Protein AF-A0A519W0Z7-F1 (afdb_monomer)

Nearest PDB structures (foldseek):
  6iqr-assembly1_A  TM=8.796E-01  e=2.700E-03  Escherichia coli K-12

Foldseek 3Di:
DDDDCPVVVVVLVVVLVVVLVPDPVNVVVVVVVVVVVVVVPVPDDDPDPVVVVVVVVVVQVVVLVSLQVVCVVVVHHRDDPPDDDDPVSPDDVVVVSVVVSVVSVVVVVVVVVVVVVVVPDDDD

Sequence (124 aa):
AVANLSAVKAGLIKNSEQRIANSLDFKFIKQDIADLKKRDAEVSVTLNENKLKAERDAQEAKSLARQNELRALRGLPAIKKGEKVTKQDTFDFIEDESLKVMGDFMQQSGNYVMNLGIATAPKL

Mean predicted aligned error: 10.37 Å

Secondary structure (DSSP, 8-state):
-----HHHHHHHHHHHHHHHHH-HHHHHHHHHHHHHHHHHT-------HHHHHHHHHHHHHHHHHHHHHHHHHTTPPPPPTTPPPPGGG---HHHHHHHHHHHHHHHHHHHHHHHHHHHTS---

Structure (mmCIF, N/CA/C/O backbone):
data_AF-A0A519W0Z7-F1
#
_entry.id   AF-A0A519W0Z7-F1
#
loop_
_atom_site.group_PDB
_atom_site.id
_atom_site.type_symbol
_atom_site.label_atom_id
_atom_site.label_alt_id
_atom_site.label_comp_id
_atom_site.label_asym_id
_atom_site.label_entity_id
_atom_site.label_seq_id
_atom_site.pdbx_PDB_ins_code
_atom_site.Cartn_x
_atom_site.Cartn_y
_atom_site.Cartn_z
_atom_site.occupancy
_atom_site.B_iso_or_equiv
_atom_site.auth_seq_id
_atom_site.auth_comp_id
_atom_site.auth_asym_id
_atom_site.auth_atom_id
_atom_site.pdbx_PDB_model_num
ATOM 1 N N . ALA A 1 1 ? 33.463 2.740 -14.558 1.00 51.28 1 ALA A N 1
ATOM 2 C CA . ALA A 1 1 ? 32.508 3.757 -15.044 1.00 51.28 1 ALA A CA 1
ATOM 3 C C . ALA A 1 1 ? 31.096 3.299 -14.692 1.00 51.28 1 ALA A C 1
ATOM 5 O O . ALA A 1 1 ? 30.816 2.120 -14.867 1.00 51.28 1 ALA A O 1
ATOM 6 N N . VAL A 1 2 ? 30.248 4.174 -14.144 1.00 60.41 2 VAL A N 1
ATOM 7 C CA . VAL A 1 2 ? 28.847 3.845 -13.817 1.00 60.41 2 VAL A CA 1
ATOM 8 C C . VAL A 1 2 ? 28.011 3.968 -15.093 1.00 60.41 2 VAL A C 1
ATOM 10 O O . VAL A 1 2 ? 28.126 4.96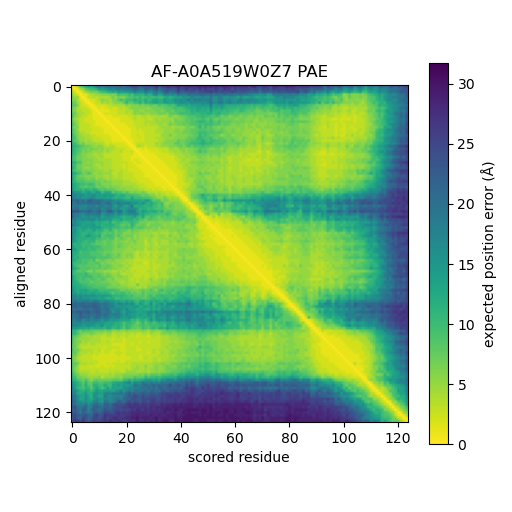7 -15.801 1.00 60.41 2 VAL A O 1
ATOM 13 N N . ALA A 1 3 ? 27.208 2.954 -15.417 1.00 70.69 3 ALA A N 1
ATOM 14 C CA . ALA A 1 3 ? 26.350 2.970 -16.601 1.00 70.69 3 ALA A CA 1
ATOM 15 C C . ALA A 1 3 ? 25.233 4.024 -16.469 1.00 70.69 3 ALA A C 1
ATOM 17 O O . ALA A 1 3 ? 24.627 4.167 -15.407 1.00 70.69 3 ALA A O 1
ATOM 18 N N . ASN A 1 4 ? 24.941 4.758 -17.548 1.00 78.00 4 ASN A N 1
ATOM 19 C CA . ASN A 1 4 ? 23.865 5.749 -17.569 1.00 78.00 4 ASN A CA 1
ATOM 20 C C . ASN A 1 4 ? 22.509 5.061 -17.810 1.00 78.00 4 ASN A C 1
ATOM 22 O O . ASN A 1 4 ? 22.245 4.555 -18.897 1.00 78.00 4 ASN A O 1
ATOM 26 N N . LEU A 1 5 ? 21.639 5.078 -16.799 1.00 77.94 5 LEU A N 1
ATOM 27 C CA . LEU A 1 5 ? 20.323 4.427 -16.821 1.00 77.94 5 LEU A CA 1
ATOM 28 C C . LEU A 1 5 ? 19.185 5.347 -17.294 1.00 77.94 5 LEU A C 1
ATOM 30 O O . LEU A 1 5 ? 18.018 4.955 -17.267 1.00 77.94 5 LEU A O 1
ATOM 34 N N . SER A 1 6 ? 19.489 6.571 -17.732 1.00 80.31 6 SER A N 1
ATOM 35 C CA . SER A 1 6 ? 18.467 7.565 -18.096 1.00 80.31 6 SER A CA 1
ATOM 36 C C . SER A 1 6 ? 17.566 7.094 -19.241 1.00 80.31 6 SER A C 1
ATOM 38 O O . SER A 1 6 ? 16.379 7.409 -19.242 1.00 80.31 6 SER A O 1
ATOM 40 N N . ALA A 1 7 ? 18.104 6.294 -20.169 1.00 77.69 7 ALA A N 1
ATOM 41 C CA . ALA A 1 7 ? 17.370 5.761 -21.318 1.00 77.69 7 ALA A CA 1
ATOM 42 C C . ALA A 1 7 ? 16.263 4.759 -20.932 1.00 77.69 7 ALA A C 1
ATOM 44 O O . ALA A 1 7 ? 15.240 4.690 -21.603 1.00 77.69 7 ALA A O 1
ATOM 45 N N . VAL A 1 8 ? 16.449 4.011 -19.840 1.00 81.38 8 VAL A N 1
ATOM 46 C CA . VAL A 1 8 ? 15.493 2.996 -19.354 1.00 81.38 8 VAL A CA 1
ATOM 47 C C . VAL A 1 8 ? 14.640 3.497 -18.187 1.00 81.38 8 VAL A C 1
ATOM 49 O O . VAL A 1 8 ? 13.511 3.047 -18.005 1.00 81.38 8 VAL A O 1
ATOM 52 N N . LYS A 1 9 ? 15.114 4.502 -17.439 1.00 84.75 9 LYS A N 1
ATOM 53 C CA . LYS A 1 9 ? 14.426 5.063 -16.265 1.00 84.75 9 LYS A CA 1
ATOM 54 C C . LYS A 1 9 ? 12.972 5.467 -16.541 1.00 84.75 9 LYS A C 1
ATOM 56 O O . LYS A 1 9 ? 12.094 5.130 -15.753 1.00 84.75 9 LYS A O 1
ATOM 61 N N . ALA A 1 10 ? 12.708 6.179 -17.638 1.00 86.81 10 ALA A N 1
ATOM 62 C CA . ALA A 1 10 ? 11.358 6.662 -17.945 1.00 86.81 10 ALA A CA 1
ATOM 63 C C . ALA A 1 10 ? 10.364 5.514 -18.208 1.00 86.81 10 ALA A C 1
ATOM 65 O O . ALA A 1 10 ? 9.212 5.587 -17.781 1.00 86.81 10 ALA A O 1
ATOM 66 N N . GLY A 1 11 ? 10.817 4.439 -18.866 1.00 85.56 11 GLY A N 1
ATOM 67 C CA . GLY A 1 11 ? 9.997 3.254 -19.128 1.00 85.56 11 GLY A CA 1
ATOM 68 C C . GLY A 1 11 ? 9.653 2.495 -17.849 1.00 85.56 11 GLY A C 1
ATOM 69 O O . GLY A 1 11 ? 8.497 2.139 -17.635 1.00 85.56 11 GLY A O 1
ATOM 70 N N . LEU A 1 12 ? 10.639 2.309 -16.966 1.00 86.88 12 LEU A N 1
ATOM 71 C CA . LEU A 1 12 ? 10.442 1.640 -15.676 1.00 86.88 12 LEU A CA 1
ATOM 72 C C . LEU A 1 12 ? 9.467 2.394 -14.767 1.00 86.88 12 LEU A C 1
ATOM 74 O O . LEU A 1 12 ? 8.583 1.775 -14.179 1.00 86.88 12 LEU A O 1
ATOM 78 N N . ILE A 1 13 ? 9.589 3.725 -14.692 1.00 89.50 13 ILE A N 1
ATOM 79 C CA . ILE A 1 13 ? 8.678 4.561 -13.896 1.00 89.50 13 ILE A CA 1
ATOM 80 C C . ILE A 1 13 ? 7.245 4.399 -14.398 1.00 89.50 13 ILE A C 1
ATOM 82 O O . ILE A 1 13 ? 6.359 4.082 -13.612 1.00 89.50 13 ILE A O 1
ATOM 86 N N . LYS A 1 14 ? 7.025 4.539 -15.710 1.00 90.81 14 LYS A N 1
ATOM 87 C CA . LYS A 1 14 ? 5.689 4.425 -16.301 1.00 90.81 14 LYS A CA 1
ATOM 88 C C . LYS A 1 14 ? 5.041 3.068 -16.004 1.00 90.81 14 LYS A C 1
ATOM 90 O O . LYS A 1 14 ? 3.873 3.019 -15.627 1.00 90.81 14 LYS A O 1
ATOM 95 N N . ASN A 1 15 ? 5.790 1.977 -16.160 1.00 89.50 15 ASN A N 1
ATOM 96 C CA . ASN A 1 15 ? 5.280 0.630 -15.901 1.00 89.50 15 ASN A CA 1
ATOM 97 C C . ASN A 1 15 ? 4.936 0.430 -14.419 1.00 89.50 15 ASN A C 1
ATOM 99 O O . ASN A 1 15 ? 3.876 -0.110 -14.097 1.00 89.50 15 ASN A O 1
ATOM 103 N N . SER A 1 16 ? 5.803 0.903 -13.521 1.00 90.62 16 SER A N 1
ATOM 104 C CA . SER A 1 16 ? 5.573 0.814 -12.079 1.00 90.62 16 SER A CA 1
ATOM 105 C C . SER A 1 16 ? 4.365 1.646 -11.644 1.00 90.62 16 SER A C 1
ATOM 107 O O . SER A 1 16 ? 3.486 1.142 -10.953 1.00 90.62 16 SER A O 1
ATOM 109 N N . GLU A 1 17 ? 4.231 2.884 -12.129 1.00 90.38 17 GLU A N 1
ATOM 110 C CA . GLU A 1 17 ? 3.078 3.744 -11.838 1.00 90.38 17 GLU A CA 1
ATOM 111 C C . GLU A 1 17 ? 1.753 3.114 -12.282 1.00 90.38 17 GLU A C 1
ATOM 113 O O . GLU A 1 17 ? 0.766 3.174 -11.545 1.00 90.38 17 GLU A O 1
ATOM 118 N N . GLN A 1 18 ? 1.729 2.461 -13.448 1.00 91.19 18 GLN A N 1
ATOM 119 C CA . GLN A 1 18 ? 0.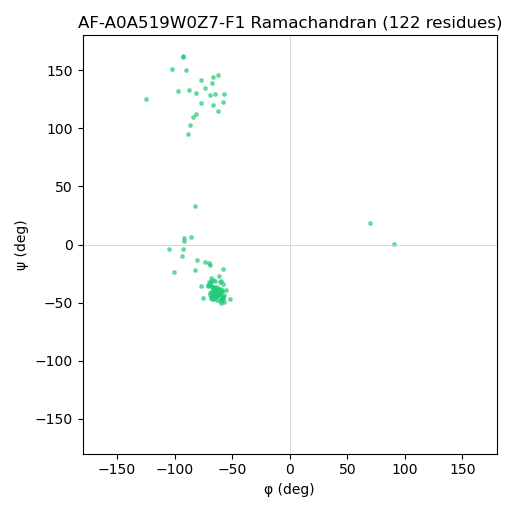551 1.735 -13.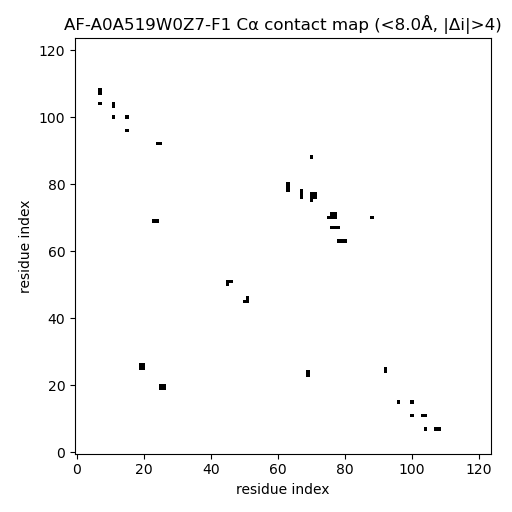929 1.00 91.19 18 GLN A CA 1
ATOM 120 C C . GLN A 1 18 ? 0.192 0.546 -13.027 1.00 91.19 18 GLN A C 1
ATOM 122 O O . GLN A 1 18 ? -0.986 0.341 -12.727 1.00 91.19 18 GLN A O 1
ATOM 127 N N . ARG A 1 19 ? 1.179 -0.226 -12.554 1.00 90.94 19 ARG A N 1
ATOM 128 C CA . ARG A 1 19 ? 0.937 -1.335 -11.614 1.00 90.94 19 ARG A CA 1
ATOM 129 C C . ARG A 1 19 ? 0.464 -0.837 -10.253 1.00 90.94 19 ARG A C 1
ATOM 131 O O . ARG A 1 19 ? -0.530 -1.337 -9.729 1.00 90.94 19 ARG A O 1
ATOM 138 N N . ILE A 1 20 ? 1.117 0.193 -9.722 1.00 90.00 20 ILE A N 1
ATOM 139 C CA . ILE A 1 20 ? 0.768 0.841 -8.454 1.00 90.00 20 ILE A CA 1
ATOM 140 C C . ILE A 1 20 ? -0.651 1.420 -8.509 1.00 90.00 20 ILE A C 1
ATOM 142 O O . ILE A 1 20 ? -1.380 1.347 -7.522 1.00 90.00 20 ILE A O 1
ATOM 146 N N . ALA A 1 21 ? -1.068 1.989 -9.644 1.00 89.00 21 ALA A N 1
ATOM 147 C CA . ALA A 1 21 ? -2.417 2.528 -9.813 1.00 89.00 21 ALA A CA 1
ATOM 148 C C . ALA A 1 21 ? -3.512 1.448 -9.748 1.00 89.00 21 ALA A C 1
ATOM 150 O O . ALA A 1 21 ? -4.609 1.729 -9.269 1.00 89.00 21 ALA A O 1
ATOM 151 N N . ASN A 1 22 ? -3.206 0.225 -10.189 1.00 88.38 22 ASN A N 1
ATOM 152 C CA . ASN A 1 22 ? -4.152 -0.892 -10.225 1.00 88.38 22 ASN A CA 1
ATOM 153 C C . ASN A 1 22 ? -4.105 -1.786 -8.973 1.00 88.38 22 ASN A C 1
ATOM 155 O O . ASN A 1 22 ? -4.970 -2.643 -8.806 1.00 88.38 22 ASN A O 1
ATOM 159 N N . SER A 1 23 ? -3.115 -1.611 -8.094 1.00 87.81 23 SER A N 1
ATOM 160 C CA . SER A 1 23 ? -2.948 -2.442 -6.901 1.00 87.81 23 SER A CA 1
ATOM 161 C C . SER A 1 23 ? -3.740 -1.912 -5.701 1.00 87.81 23 SER A C 1
ATOM 163 O O . SER A 1 23 ? -3.677 -0.729 -5.349 1.00 87.81 23 SER A O 1
ATOM 165 N N . LEU A 1 24 ? -4.464 -2.813 -5.030 1.00 87.12 24 LEU A N 1
ATOM 166 C CA . LEU A 1 24 ? -5.224 -2.477 -3.827 1.00 87.12 24 L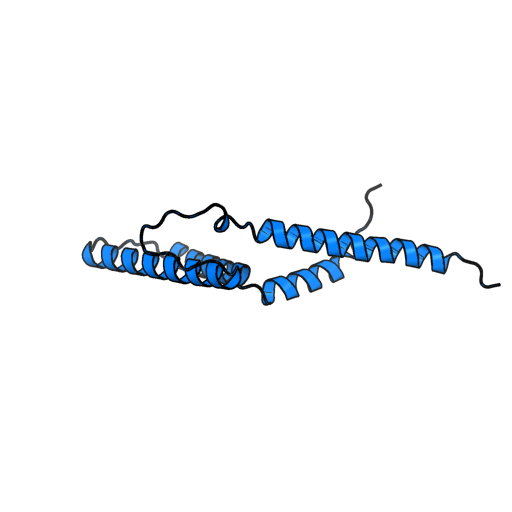EU A CA 1
ATOM 167 C C . LEU A 1 24 ? -4.309 -2.193 -2.626 1.00 87.12 24 LEU A C 1
ATOM 169 O O . LEU A 1 24 ? -4.607 -1.282 -1.855 1.00 87.12 24 LEU A O 1
ATOM 173 N N . ASP A 1 25 ? -3.181 -2.900 -2.493 1.00 86.69 25 ASP A N 1
ATOM 174 C CA . ASP A 1 25 ? -2.219 -2.677 -1.403 1.00 86.69 25 ASP A CA 1
ATOM 175 C C . ASP A 1 25 ? -1.715 -1.221 -1.416 1.00 86.69 25 ASP A C 1
ATOM 177 O O . ASP A 1 25 ? -1.776 -0.506 -0.412 1.00 86.69 25 ASP A O 1
ATOM 181 N N . PHE A 1 26 ? -1.334 -0.719 -2.596 1.00 88.12 26 PHE A N 1
ATOM 182 C CA . PHE A 1 26 ? -0.885 0.665 -2.762 1.00 88.12 26 PHE A CA 1
ATOM 183 C C . PHE A 1 26 ? -2.005 1.695 -2.573 1.00 88.12 26 PHE A C 1
ATOM 185 O O . PHE A 1 26 ? -1.746 2.818 -2.124 1.00 88.12 26 PHE A O 1
ATOM 192 N N . LYS A 1 27 ? -3.259 1.336 -2.874 1.00 89.50 27 LYS A N 1
ATOM 193 C CA . LYS A 1 27 ? -4.417 2.191 -2.586 1.00 89.50 27 LYS A CA 1
ATOM 194 C C . LYS A 1 27 ? -4.582 2.405 -1.080 1.00 89.50 27 LYS A C 1
ATOM 196 O O . LYS A 1 27 ? -4.785 3.545 -0.659 1.00 89.50 27 LYS A O 1
ATOM 201 N N . PHE A 1 28 ? -4.457 1.351 -0.271 1.00 88.62 28 PHE A N 1
ATOM 202 C CA . PHE A 1 28 ? -4.579 1.475 1.184 1.00 88.62 28 PHE A CA 1
ATOM 203 C C . PHE A 1 28 ? -3.459 2.297 1.804 1.00 88.62 28 PHE A C 1
ATOM 205 O O . PHE A 1 28 ? -3.736 3.111 2.677 1.00 88.62 28 PHE A O 1
ATOM 212 N N . ILE A 1 29 ? -2.230 2.192 1.304 1.00 88.69 29 ILE A N 1
ATOM 213 C CA . ILE A 1 29 ? -1.120 3.028 1.788 1.00 88.69 29 ILE A CA 1
ATOM 214 C C . ILE A 1 29 ? -1.360 4.497 1.487 1.00 88.69 29 ILE A C 1
ATOM 216 O O . ILE A 1 29 ? -1.147 5.345 2.347 1.00 88.69 29 ILE A O 1
ATOM 220 N N . LYS A 1 30 ? -1.828 4.826 0.277 1.00 89.00 30 LYS A N 1
ATOM 221 C CA . LYS A 1 30 ? -2.180 6.212 -0.064 1.00 89.00 30 LYS A CA 1
ATOM 222 C C . LYS A 1 30 ? -3.260 6.749 0.874 1.00 89.00 30 LYS A C 1
ATOM 224 O O . LYS A 1 30 ? -3.184 7.904 1.292 1.00 89.00 30 LYS A O 1
ATOM 229 N N . GLN A 1 31 ? -4.235 5.910 1.222 1.00 88.69 31 GLN A N 1
ATOM 230 C CA . GLN A 1 31 ? -5.253 6.256 2.205 1.00 88.69 31 GLN A CA 1
ATOM 231 C C . GLN A 1 31 ? -4.655 6.442 3.605 1.00 88.69 31 GLN A C 1
ATOM 233 O O . GLN A 1 31 ? -4.973 7.430 4.255 1.00 88.69 31 GLN A O 1
ATOM 238 N N . ASP A 1 32 ? -3.759 5.562 4.048 1.00 87.50 32 ASP A N 1
ATOM 239 C CA . ASP A 1 32 ? -3.109 5.670 5.357 1.00 87.50 32 ASP A CA 1
ATOM 240 C C . ASP A 1 32 ? -2.232 6.919 5.458 1.00 87.50 32 ASP A C 1
ATOM 242 O O . ASP A 1 32 ? -2.275 7.608 6.470 1.00 87.50 32 ASP A O 1
ATOM 246 N N . ILE A 1 33 ? -1.511 7.277 4.393 1.00 88.06 33 ILE A N 1
ATOM 247 C CA . ILE A 1 33 ? -0.754 8.534 4.313 1.00 88.06 33 ILE A CA 1
ATOM 248 C C . ILE A 1 33 ? -1.695 9.737 4.453 1.00 88.06 33 ILE A C 1
ATOM 250 O O . ILE A 1 33 ? -1.369 10.701 5.144 1.00 88.06 33 ILE A O 1
ATOM 254 N N . ALA A 1 34 ? -2.863 9.705 3.807 1.00 90.06 34 ALA A N 1
ATOM 255 C CA . ALA A 1 34 ? -3.848 10.777 3.926 1.00 90.06 34 ALA A CA 1
ATOM 256 C C . ALA A 1 34 ? -4.465 10.843 5.335 1.00 90.06 34 ALA A C 1
ATOM 258 O O . ALA A 1 34 ? -4.633 11.935 5.875 1.00 90.06 34 ALA A O 1
ATOM 259 N N . ASP A 1 35 ? -4.773 9.693 5.935 1.00 86.69 35 ASP A N 1
ATOM 260 C CA . ASP A 1 35 ? -5.333 9.591 7.285 1.00 86.69 35 ASP A CA 1
ATOM 261 C C . ASP A 1 35 ? -4.303 10.001 8.357 1.00 86.69 35 ASP A C 1
ATOM 263 O O . ASP A 1 35 ? -4.675 10.624 9.349 1.00 86.69 35 ASP A O 1
ATOM 267 N N . LEU A 1 36 ? -3.013 9.707 8.159 1.00 87.50 36 LEU A N 1
ATOM 268 C CA . LEU A 1 36 ? -1.920 10.171 9.021 1.00 87.50 36 LEU A CA 1
ATOM 269 C C . LEU A 1 36 ? -1.755 11.686 8.942 1.00 87.5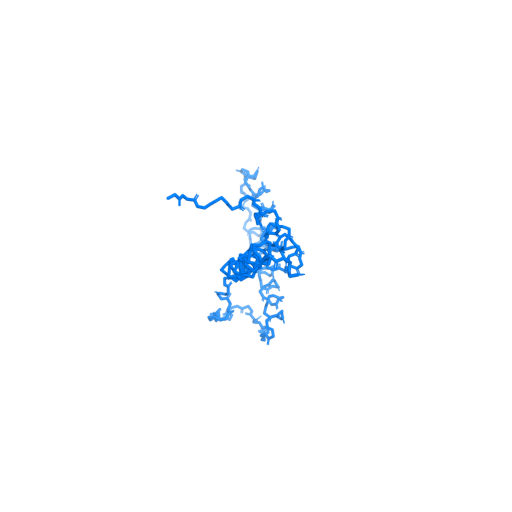0 36 LEU A C 1
ATOM 271 O O . LEU A 1 36 ? -1.748 12.339 9.974 1.00 87.50 36 LEU A O 1
ATOM 275 N N . LYS A 1 37 ? -1.739 12.267 7.737 1.00 88.12 37 LYS A N 1
ATOM 276 C CA . LYS A 1 37 ? -1.666 13.729 7.571 1.00 88.12 37 LYS A CA 1
ATOM 277 C C . LYS A 1 37 ? -2.814 14.471 8.255 1.00 88.12 37 LYS A C 1
ATOM 279 O O . LYS A 1 37 ? -2.623 15.588 8.720 1.00 88.12 37 LYS A O 1
ATOM 284 N N . LYS A 1 38 ? -4.010 13.873 8.292 1.00 86.50 38 LYS A N 1
ATOM 285 C CA . LYS A 1 38 ? -5.152 14.433 9.029 1.00 86.50 38 LYS A CA 1
ATOM 286 C C . LYS A 1 38 ? -4.927 14.372 10.536 1.00 86.50 38 LYS A C 1
ATOM 288 O O . LYS A 1 38 ? -5.137 15.375 11.202 1.00 86.50 38 LYS A O 1
ATOM 293 N N . ARG A 1 39 ? -4.463 13.229 11.049 1.00 83.00 39 ARG A N 1
ATOM 294 C CA . ARG A 1 39 ? -4.188 13.038 12.481 1.00 83.00 39 ARG A CA 1
ATOM 295 C C . ARG A 1 39 ? -3.000 13.856 12.983 1.00 83.00 39 ARG A C 1
ATOM 297 O O . ARG A 1 39 ? -3.054 14.346 14.098 1.00 83.00 39 ARG A O 1
ATOM 304 N N . ASP A 1 40 ? -1.987 14.095 12.158 1.00 81.94 40 ASP A N 1
ATOM 305 C CA . ASP A 1 40 ? -0.884 15.008 12.494 1.00 81.94 40 ASP A CA 1
ATOM 306 C C . ASP A 1 40 ? -1.371 16.451 12.720 1.00 81.94 40 ASP A C 1
ATOM 308 O O . ASP A 1 40 ? -0.753 17.206 13.468 1.00 81.94 40 ASP A O 1
ATOM 312 N N . ALA A 1 41 ? -2.486 16.845 12.095 1.00 79.94 41 ALA A N 1
ATOM 313 C CA . ALA A 1 41 ? -3.119 18.139 12.337 1.00 79.94 41 ALA A CA 1
ATOM 314 C C . ALA A 1 41 ? -3.989 18.157 13.612 1.00 79.94 41 ALA A C 1
ATOM 316 O O . ALA A 1 41 ? -4.379 19.232 14.074 1.00 79.94 41 ALA A O 1
ATOM 317 N N . GLU A 1 42 ? -4.302 16.996 14.195 1.00 76.81 42 GLU A N 1
ATOM 318 C CA . GLU A 1 42 ? -5.092 16.871 15.419 1.00 76.81 42 GLU A CA 1
ATOM 319 C C . GLU A 1 42 ? -4.179 16.970 16.650 1.00 76.81 42 GLU A C 1
ATOM 321 O O . GLU A 1 42 ? -3.488 16.032 17.033 1.00 76.81 42 GLU A O 1
ATOM 326 N N . VAL A 1 43 ? -4.193 18.129 17.312 1.00 74.25 43 VAL A N 1
ATOM 327 C CA . VAL A 1 43 ? -3.356 18.402 18.502 1.00 74.25 43 VAL A CA 1
ATOM 328 C C . VAL A 1 43 ? -4.085 18.069 19.817 1.00 74.25 43 VAL A C 1
ATOM 330 O O . VAL A 1 43 ? -3.516 18.162 20.903 1.00 74.25 43 VAL A O 1
ATOM 333 N N . SER A 1 44 ? -5.360 17.674 19.754 1.00 75.50 44 SER A N 1
ATOM 334 C CA . SER A 1 44 ? -6.203 17.450 20.933 1.00 75.50 44 SER A CA 1
ATOM 335 C C . SER A 1 44 ? -6.807 16.050 20.952 1.00 75.50 44 SER A C 1
ATOM 337 O O . SER A 1 44 ? -7.538 15.680 20.036 1.00 75.50 44 SER A O 1
ATOM 339 N N . VAL A 1 45 ? -6.588 15.314 22.042 1.00 74.56 45 VAL A N 1
ATOM 340 C CA . VAL A 1 45 ? -7.236 14.020 22.300 1.00 74.56 45 VAL A CA 1
ATOM 341 C C . VAL A 1 45 ? -8.443 14.238 23.209 1.00 74.56 45 VAL A C 1
ATOM 343 O O . VAL A 1 45 ? -8.350 14.918 24.232 1.00 74.56 45 VAL A O 1
ATOM 346 N N . THR A 1 46 ? -9.594 13.664 22.857 1.00 75.69 46 THR A N 1
ATOM 347 C CA . THR A 1 46 ? -10.779 13.746 23.722 1.00 75.69 46 THR A CA 1
ATOM 348 C C . THR A 1 46 ? -10.619 12.833 24.943 1.00 75.69 46 THR A C 1
ATOM 350 O O . THR A 1 46 ? -10.237 11.678 24.810 1.00 75.69 46 THR A O 1
ATOM 353 N N . LEU A 1 47 ? -10.942 13.327 26.142 1.00 77.31 47 LEU A N 1
ATOM 354 C CA . LEU A 1 47 ? -10.873 12.559 27.402 1.00 77.31 47 LEU A CA 1
ATOM 355 C C . LEU A 1 47 ? -12.143 11.737 27.690 1.00 77.31 47 LEU A C 1
ATOM 357 O O . LEU A 1 47 ? -12.302 11.179 28.773 1.00 77.31 47 LEU A O 1
ATOM 361 N N . ASN A 1 48 ? -13.085 11.684 26.747 1.00 85.38 48 ASN A N 1
ATOM 362 C CA . ASN A 1 48 ? -14.334 10.961 26.940 1.00 85.38 48 ASN A CA 1
ATOM 363 C C . ASN A 1 48 ? -14.132 9.475 26.619 1.00 85.38 48 ASN A C 1
ATOM 365 O O . ASN A 1 48 ? -14.007 9.095 25.456 1.00 85.38 48 ASN A O 1
ATOM 369 N N . GLU A 1 49 ? -14.159 8.639 27.655 1.00 82.81 49 GLU A N 1
ATOM 370 C CA . GLU A 1 49 ? -13.936 7.195 27.549 1.00 82.81 49 GLU A CA 1
ATOM 371 C C . GLU A 1 49 ? -14.888 6.507 26.557 1.00 82.81 49 GLU A C 1
ATOM 373 O O . GLU A 1 49 ? -14.460 5.653 25.782 1.00 82.81 49 GLU A O 1
ATOM 378 N N . ASN A 1 50 ? -16.163 6.909 26.517 1.00 84.94 50 ASN A N 1
ATOM 379 C CA . ASN A 1 50 ? -17.139 6.320 25.598 1.00 84.94 50 ASN A CA 1
ATOM 380 C C . ASN A 1 50 ? -16.810 6.654 24.138 1.00 84.94 50 ASN A C 1
ATOM 382 O O . ASN A 1 50 ? -16.959 5.801 23.264 1.00 84.94 50 ASN A O 1
ATOM 386 N N . LYS A 1 51 ? -16.324 7.874 23.873 1.00 82.06 51 LYS A N 1
ATOM 387 C CA . LYS A 1 51 ? -15.890 8.280 22.528 1.00 82.06 51 LYS A CA 1
ATOM 388 C C . LYS A 1 51 ? -14.612 7.553 22.112 1.00 82.06 51 LYS A C 1
ATOM 390 O O . LYS A 1 51 ? -14.551 7.056 20.995 1.00 82.06 51 LYS A O 1
ATOM 395 N N . LEU A 1 52 ? -13.648 7.410 23.024 1.00 84.00 52 LEU A N 1
ATOM 396 C CA . LEU A 1 52 ? -12.400 6.684 22.768 1.00 84.00 52 LEU A CA 1
ATOM 397 C C . LEU A 1 52 ? -12.627 5.188 22.509 1.00 84.00 52 LEU A C 1
ATOM 399 O O . LEU A 1 52 ? -11.979 4.611 21.638 1.00 84.00 52 LEU A O 1
ATOM 403 N N . LYS A 1 53 ? -13.554 4.548 23.236 1.00 85.88 53 LYS A N 1
ATOM 404 C CA . LYS A 1 53 ? -13.937 3.151 22.969 1.00 85.88 53 LYS A CA 1
ATOM 405 C C . LYS A 1 53 ? -14.571 3.005 21.589 1.00 85.88 53 LYS A C 1
ATOM 407 O O . LYS A 1 53 ? -14.134 2.155 20.823 1.00 85.88 53 LYS A O 1
ATOM 412 N N . ALA A 1 54 ? -15.523 3.874 21.247 1.00 86.12 54 ALA A N 1
ATOM 413 C CA . ALA A 1 54 ? -16.168 3.851 19.936 1.00 86.12 54 ALA A CA 1
ATOM 414 C C . ALA A 1 54 ? -15.169 4.076 18.785 1.00 86.12 54 ALA A C 1
ATOM 416 O O . ALA A 1 54 ? -15.239 3.391 17.767 1.00 86.12 54 ALA A O 1
ATOM 417 N N . GLU A 1 55 ? -14.217 4.996 18.954 1.00 83.62 55 GLU A N 1
ATOM 418 C CA . GLU A 1 55 ? -13.154 5.242 17.976 1.00 83.62 55 GLU A CA 1
ATOM 419 C C . GLU A 1 55 ? -12.242 4.020 17.811 1.00 83.62 55 GLU A C 1
ATOM 421 O O . GLU A 1 55 ? -11.969 3.600 16.686 1.00 83.62 55 GLU A O 1
ATOM 426 N N . ARG A 1 56 ? -11.835 3.388 18.921 1.00 86.19 56 ARG A N 1
ATOM 427 C CA . ARG A 1 56 ? -11.045 2.150 18.889 1.00 86.19 56 ARG A CA 1
ATOM 428 C C . ARG A 1 56 ? -11.791 1.026 18.175 1.00 86.19 56 ARG A C 1
ATOM 430 O O . ARG A 1 56 ? -11.221 0.400 17.286 1.00 86.19 56 ARG A O 1
ATOM 437 N N . ASP A 1 57 ? -13.052 0.794 18.522 1.00 86.62 57 AS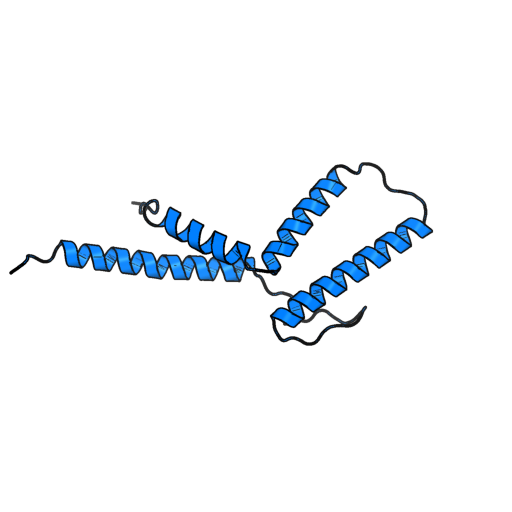P A N 1
ATOM 438 C CA . ASP A 1 57 ? -13.861 -0.260 17.906 1.00 86.62 57 ASP A CA 1
ATOM 439 C C . ASP A 1 57 ? -14.064 -0.015 16.402 1.00 86.62 57 ASP A C 1
ATOM 441 O O . ASP A 1 57 ? -13.976 -0.951 15.602 1.00 86.62 57 ASP A O 1
ATOM 445 N N . ALA A 1 58 ? -14.258 1.243 15.992 1.00 86.75 58 ALA A N 1
ATOM 446 C CA . ALA A 1 58 ? -14.339 1.621 14.583 1.00 86.75 58 ALA A CA 1
ATOM 447 C C . ALA A 1 58 ? -13.005 1.403 13.846 1.00 86.75 58 ALA A C 1
ATOM 449 O O . ALA A 1 58 ? -12.992 0.887 12.724 1.00 86.75 58 ALA A O 1
ATOM 450 N N . GLN A 1 59 ? -11.877 1.747 14.475 1.00 84.94 59 GLN A N 1
ATOM 451 C CA . GLN A 1 59 ? -10.536 1.533 13.926 1.00 84.94 59 GLN A CA 1
ATOM 452 C C . GLN A 1 59 ? -10.236 0.034 13.755 1.00 84.94 59 GLN A C 1
ATOM 454 O O . GLN A 1 59 ? -9.696 -0.379 12.723 1.00 84.94 59 GLN A O 1
ATOM 459 N N . GLU A 1 60 ? -10.613 -0.789 14.735 1.00 85.19 60 GLU A N 1
ATOM 460 C CA . GLU A 1 60 ? -10.466 -2.245 14.685 1.00 85.19 60 GLU A CA 1
ATOM 461 C C . GLU A 1 60 ? -11.332 -2.853 13.580 1.00 85.19 60 GLU A C 1
ATOM 463 O O . GLU A 1 60 ? -10.839 -3.657 12.787 1.00 85.19 60 GLU A O 1
ATOM 468 N N . ALA A 1 61 ? -12.595 -2.431 13.465 1.00 86.88 61 ALA A N 1
ATOM 469 C CA . ALA A 1 61 ? -13.491 -2.891 12.407 1.00 86.88 61 ALA A CA 1
ATOM 470 C C . ALA A 1 61 ? -12.970 -2.513 11.009 1.00 86.88 61 ALA A C 1
ATOM 472 O O . ALA A 1 61 ? -12.951 -3.357 10.112 1.00 86.88 61 ALA A O 1
ATOM 473 N N . LYS A 1 62 ? -12.477 -1.277 10.833 1.00 87.00 62 LYS A N 1
ATOM 474 C CA . LYS A 1 62 ? -11.855 -0.809 9.581 1.00 87.00 62 LYS A CA 1
ATOM 475 C C . LYS A 1 62 ? -10.609 -1.627 9.231 1.00 87.00 62 LYS A C 1
ATOM 477 O O . LYS A 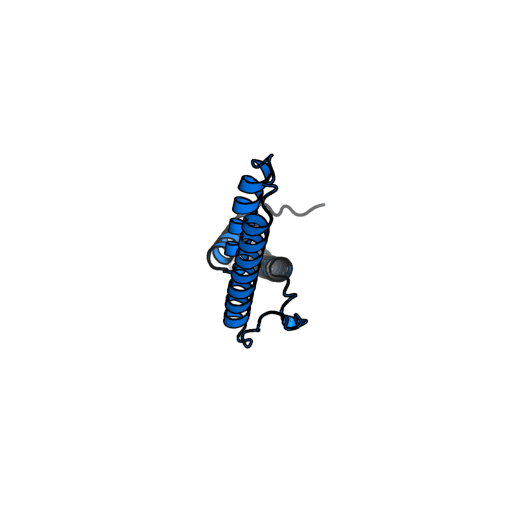1 62 ? -10.431 -2.005 8.075 1.00 87.00 62 LYS A O 1
ATOM 482 N N . SER A 1 63 ? -9.765 -1.921 10.220 1.00 84.81 63 SER A N 1
ATOM 483 C CA . SER A 1 63 ? -8.546 -2.717 10.021 1.00 84.81 63 SER A CA 1
ATOM 484 C C . SER A 1 63 ? -8.872 -4.164 9.640 1.00 84.81 63 SER A C 1
ATOM 486 O O . SER A 1 63 ? -8.277 -4.702 8.709 1.00 84.81 63 SER A O 1
ATOM 488 N N . LEU A 1 64 ? -9.870 -4.769 10.291 1.00 85.69 64 LEU A N 1
ATOM 489 C CA . LEU A 1 64 ? -10.318 -6.129 9.995 1.00 85.69 64 LEU A CA 1
ATOM 490 C C . LEU A 1 64 ? -10.959 -6.242 8.607 1.00 85.69 64 LEU A C 1
ATOM 492 O O . LEU A 1 64 ? -10.658 -7.177 7.867 1.00 85.69 64 LEU A O 1
ATOM 496 N N . ALA A 1 65 ? -11.806 -5.280 8.227 1.00 87.38 65 ALA A N 1
ATOM 497 C CA . ALA A 1 65 ? -12.402 -5.233 6.893 1.00 87.38 65 ALA A CA 1
ATOM 498 C C . ALA A 1 65 ? -11.319 -5.164 5.807 1.00 87.38 65 ALA A C 1
ATOM 500 O O . ALA A 1 65 ? -11.317 -5.972 4.880 1.00 87.38 65 ALA A O 1
ATOM 501 N N . ARG A 1 66 ? -10.332 -4.278 5.985 1.00 86.56 66 ARG A N 1
ATOM 502 C CA . ARG A 1 66 ? -9.188 -4.149 5.076 1.00 86.56 66 ARG A CA 1
ATOM 503 C C . ARG A 1 66 ? -8.392 -5.446 4.963 1.00 86.56 66 ARG A C 1
ATOM 505 O O . ARG A 1 66 ? -8.057 -5.868 3.860 1.00 86.56 66 ARG A O 1
ATOM 512 N N . GLN A 1 67 ? -8.085 -6.081 6.091 1.00 84.81 67 GLN A N 1
ATOM 513 C CA . GLN A 1 67 ? -7.338 -7.334 6.084 1.00 84.81 67 GLN A CA 1
ATOM 514 C C . GLN A 1 67 ? -8.103 -8.431 5.339 1.00 84.81 67 GLN A C 1
ATOM 516 O O . GLN A 1 67 ? -7.506 -9.167 4.561 1.00 84.81 67 GLN A O 1
ATOM 521 N N . ASN A 1 68 ? -9.424 -8.497 5.502 1.00 86.38 68 ASN A N 1
ATOM 522 C CA . ASN A 1 68 ? -10.258 -9.440 4.764 1.00 86.38 68 ASN A CA 1
ATOM 523 C C . ASN A 1 68 ? -10.309 -9.141 3.259 1.00 86.38 68 ASN A C 1
ATOM 525 O O . ASN A 1 68 ? -10.263 -10.082 2.472 1.00 86.38 68 ASN A O 1
ATOM 529 N N . GLU A 1 69 ? -10.323 -7.872 2.842 1.00 86.94 69 GLU A N 1
ATOM 530 C CA . GLU A 1 69 ? -10.210 -7.497 1.423 1.00 86.94 69 GLU A CA 1
ATOM 531 C C . GLU A 1 69 ? -8.861 -7.925 0.823 1.00 86.94 69 GLU A C 1
ATOM 533 O O . GLU A 1 69 ? -8.816 -8.518 -0.255 1.00 86.94 69 GLU A O 1
ATOM 538 N N . LEU A 1 70 ? -7.758 -7.708 1.547 1.00 85.06 70 LEU A N 1
ATOM 539 C CA . LEU A 1 70 ? -6.426 -8.150 1.122 1.00 85.06 70 LEU A CA 1
ATOM 540 C C . LEU A 1 70 ? -6.305 -9.678 1.078 1.00 85.06 70 LEU A C 1
ATOM 542 O O . LEU A 1 70 ? -5.698 -10.229 0.161 1.00 85.06 70 LEU A O 1
ATOM 546 N N . ARG A 1 71 ? -6.908 -10.381 2.041 1.00 84.62 71 ARG A N 1
ATOM 547 C CA . ARG A 1 71 ? -6.960 -11.848 2.045 1.00 84.62 71 ARG A CA 1
ATOM 548 C C . ARG A 1 71 ? -7.792 -12.374 0.880 1.00 84.62 71 ARG A C 1
ATOM 550 O O . ARG A 1 71 ? -7.334 -13.290 0.204 1.00 84.62 71 ARG A O 1
ATOM 557 N N . ALA A 1 72 ? -8.930 -11.752 0.575 1.00 86.50 72 ALA A N 1
ATOM 558 C CA . ALA A 1 72 ? -9.760 -12.112 -0.572 1.00 86.50 72 ALA A CA 1
ATOM 559 C C . ALA A 1 72 ? -9.007 -11.951 -1.902 1.00 86.50 72 ALA A C 1
ATOM 561 O O . ALA A 1 72 ? -9.055 -12.853 -2.737 1.00 86.50 72 ALA A O 1
ATOM 562 N N . LEU A 1 73 ? -8.238 -10.868 -2.074 1.00 84.00 73 LEU A N 1
ATOM 563 C CA . LEU A 1 73 ? -7.374 -10.693 -3.250 1.00 84.00 73 LEU A CA 1
ATOM 564 C C . LEU A 1 73 ? -6.326 -11.797 -3.406 1.00 84.00 73 LEU A C 1
ATOM 566 O O . LEU A 1 73 ? -5.946 -12.137 -4.522 1.00 84.00 73 LEU A O 1
ATOM 570 N N . ARG A 1 74 ? -5.858 -12.354 -2.289 1.00 83.44 74 ARG A N 1
ATOM 571 C CA . ARG A 1 74 ? -4.848 -13.418 -2.250 1.00 83.44 74 ARG A CA 1
ATOM 572 C C . ARG A 1 74 ? -5.468 -14.822 -2.246 1.00 83.44 74 ARG A C 1
ATOM 574 O O . ARG A 1 74 ? -4.736 -15.800 -2.129 1.00 83.44 74 ARG A O 1
ATOM 581 N N . GLY A 1 75 ? -6.797 -14.937 -2.347 1.00 83.50 75 GLY A N 1
ATOM 582 C CA . GLY A 1 75 ? -7.519 -16.213 -2.287 1.00 83.50 75 GLY A CA 1
ATOM 583 C C . GLY A 1 75 ? -7.510 -16.879 -0.904 1.00 83.50 75 GLY A C 1
ATOM 584 O O . GLY A 1 75 ? -7.745 -18.080 -0.793 1.00 83.50 75 GLY A O 1
ATOM 585 N N . LEU A 1 76 ? -7.214 -16.120 0.151 1.00 82.06 76 LEU A N 1
ATOM 586 C CA . LEU A 1 76 ? -7.160 -16.595 1.531 1.00 82.06 76 LEU A CA 1
ATOM 587 C C . LEU A 1 76 ? -8.530 -16.449 2.216 1.00 82.06 76 LEU A C 1
ATOM 589 O O . LEU A 1 76 ? -9.276 -15.512 1.921 1.00 82.06 76 LEU A O 1
ATOM 593 N N . PRO A 1 77 ? -8.860 -17.328 3.180 1.00 83.19 77 PRO A N 1
ATOM 594 C CA . PRO A 1 77 ? -10.104 -17.225 3.934 1.00 83.19 77 PRO A CA 1
ATOM 595 C C . PRO A 1 77 ? -10.109 -15.972 4.816 1.00 83.19 77 PRO A C 1
ATOM 597 O O . PRO A 1 77 ? -9.074 -15.598 5.376 1.00 83.19 77 PRO A O 1
ATOM 600 N N . ALA A 1 78 ? -11.280 -15.351 4.961 1.00 82.31 78 ALA A N 1
ATOM 601 C CA . ALA A 1 78 ? -11.482 -14.223 5.866 1.00 82.31 78 ALA A CA 1
ATOM 602 C C . ALA A 1 78 ? -11.226 -14.628 7.326 1.00 82.31 78 ALA A C 1
ATOM 604 O O . ALA A 1 78 ? -11.538 -15.749 7.730 1.00 82.31 78 ALA A O 1
ATOM 605 N N . ILE A 1 79 ? -10.690 -13.696 8.108 1.00 81.44 79 ILE A N 1
ATOM 606 C CA . ILE A 1 79 ? -10.398 -13.879 9.530 1.00 81.44 79 ILE A CA 1
ATOM 607 C C . ILE A 1 79 ? -11.449 -13.195 10.405 1.00 81.44 79 ILE A C 1
ATOM 609 O O . ILE A 1 79 ? -12.054 -12.180 10.030 1.00 81.44 79 ILE A O 1
ATOM 613 N N . LYS A 1 80 ? -11.658 -13.750 11.599 1.00 80.38 80 LYS A N 1
ATOM 614 C CA . LYS A 1 80 ? -12.538 -13.174 12.624 1.00 80.38 80 LYS A CA 1
ATOM 615 C C . LYS A 1 80 ? -11.763 -12.273 13.588 1.00 80.38 80 LYS A C 1
ATOM 617 O O . LYS A 1 80 ? -10.542 -12.350 13.714 1.00 80.38 80 LYS A O 1
ATOM 622 N N . LYS A 1 81 ? -12.492 -11.413 14.310 1.00 71.50 81 LYS A N 1
ATOM 623 C CA . LYS A 1 81 ? -11.917 -10.528 15.335 1.00 71.50 81 LYS A CA 1
ATOM 624 C C . LYS A 1 81 ? -11.202 -11.377 16.397 1.00 71.50 81 LYS A C 1
ATOM 626 O O . LYS A 1 81 ? -11.825 -12.245 17.002 1.00 71.50 81 LYS A O 1
ATOM 631 N N . GLY A 1 82 ? -9.909 -11.123 16.606 1.00 69.75 82 GLY A N 1
ATOM 632 C CA . GLY A 1 82 ? -9.070 -11.835 17.582 1.00 69.75 82 GLY A CA 1
ATOM 633 C C . GLY A 1 82 ? -8.346 -13.079 17.053 1.00 69.75 82 GLY A C 1
ATOM 634 O O . GLY A 1 82 ? -7.622 -13.725 17.808 1.00 69.75 82 GLY A O 1
ATOM 635 N N . GLU A 1 83 ? -8.507 -13.421 15.775 1.00 74.38 83 GLU A N 1
ATOM 636 C CA . GLU A 1 83 ? -7.796 -14.539 15.160 1.00 74.38 83 GLU A CA 1
ATOM 637 C C . GLU A 1 83 ? -6.337 -14.163 14.849 1.00 74.38 83 GLU A C 1
ATOM 639 O O . GLU A 1 83 ? -6.032 -13.023 14.490 1.00 74.38 83 GLU A O 1
ATOM 644 N N . LYS A 1 84 ? -5.403 -15.105 15.041 1.00 68.25 84 LYS A N 1
ATOM 645 C CA . LYS A 1 84 ? -3.973 -14.817 14.874 1.00 68.25 84 LYS A CA 1
ATOM 646 C C . LYS A 1 84 ? -3.641 -14.587 13.404 1.00 68.25 84 LYS A C 1
ATOM 648 O O . LYS A 1 84 ? -3.905 -15.433 12.554 1.00 68.25 84 LYS A O 1
ATOM 653 N N . VAL A 1 85 ? -2.972 -13.467 13.156 1.00 67.19 85 VAL A N 1
ATOM 654 C CA . VAL A 1 85 ? -2.359 -13.134 11.872 1.00 67.19 85 VAL A CA 1
ATOM 655 C C . VAL A 1 85 ? -1.370 -14.240 11.485 1.00 67.19 85 VAL A C 1
ATOM 657 O O . VAL A 1 85 ? -0.532 -14.667 12.282 1.00 67.19 85 VAL A O 1
ATOM 660 N N . THR A 1 86 ? -1.506 -14.735 10.262 1.00 70.50 86 THR A N 1
ATOM 661 C CA . THR A 1 86 ? -0.695 -15.811 9.683 1.00 70.50 86 THR A CA 1
ATOM 662 C C . THR A 1 86 ? 0.503 -15.238 8.923 1.00 70.50 86 THR A C 1
ATOM 664 O O . THR A 1 86 ? 0.489 -14.082 8.514 1.00 70.50 86 THR A O 1
ATOM 667 N N . LYS A 1 87 ? 1.538 -16.045 8.644 1.00 69.69 87 LYS A N 1
ATOM 668 C CA . LYS A 1 87 ? 2.673 -15.608 7.797 1.00 69.69 87 LYS A CA 1
ATOM 669 C C . LYS A 1 87 ? 2.248 -15.161 6.388 1.00 69.69 87 LYS A C 1
ATOM 671 O O . LYS A 1 87 ? 2.973 -14.434 5.733 1.00 69.69 87 LYS A O 1
ATOM 676 N N . GLN A 1 88 ? 1.078 -15.585 5.911 1.00 67.94 88 GLN A N 1
ATOM 677 C CA . GLN A 1 88 ? 0.544 -15.158 4.612 1.00 67.94 88 GLN A CA 1
ATOM 678 C C . GLN A 1 88 ? 0.023 -13.709 4.627 1.00 67.94 88 GLN A C 1
ATOM 680 O O . GLN A 1 88 ? -0.177 -13.107 3.572 1.00 67.94 88 GLN A O 1
ATOM 685 N N . ASP A 1 89 ? -0.183 -13.130 5.811 1.00 68.12 89 ASP A N 1
ATOM 686 C CA . ASP A 1 89 ? -0.569 -11.728 5.963 1.00 68.12 89 ASP A CA 1
ATOM 687 C C . ASP A 1 89 ? 0.630 -10.775 5.884 1.00 68.12 89 ASP A C 1
ATOM 689 O O . ASP A 1 89 ? 0.442 -9.612 5.535 1.00 68.12 89 ASP A O 1
ATOM 693 N N . THR A 1 90 ? 1.857 -11.251 6.139 1.00 72.12 90 THR A N 1
ATOM 694 C CA . THR A 1 90 ? 3.094 -10.445 6.091 1.00 72.12 90 THR A CA 1
ATOM 695 C C . THR A 1 90 ? 3.641 -10.287 4.670 1.00 72.12 90 THR A C 1
ATOM 697 O O . THR A 1 90 ? 4.850 -10.285 4.466 1.00 72.12 90 THR A O 1
ATOM 700 N N . PHE A 1 91 ? 2.759 -10.225 3.675 1.00 81.44 91 PHE A N 1
ATOM 701 C CA . PHE A 1 91 ? 3.152 -10.008 2.287 1.00 81.44 91 PHE A CA 1
ATOM 702 C C . PHE A 1 91 ? 3.729 -8.602 2.121 1.00 81.44 91 PHE A C 1
ATOM 704 O O . PHE A 1 91 ? 3.032 -7.612 2.365 1.00 81.44 91 PHE A O 1
ATOM 711 N N . ASP A 1 92 ? 4.982 -8.532 1.682 1.00 84.88 92 ASP A N 1
ATOM 712 C CA . ASP A 1 92 ? 5.648 -7.278 1.365 1.00 84.88 92 ASP A CA 1
ATOM 713 C C . ASP A 1 92 ? 5.377 -6.900 -0.098 1.00 84.88 92 ASP A C 1
ATOM 715 O O . ASP A 1 92 ? 6.035 -7.347 -1.038 1.00 84.88 92 ASP A O 1
ATOM 719 N N . PHE A 1 93 ? 4.354 -6.071 -0.295 1.00 86.25 93 PHE A N 1
ATOM 720 C CA . PHE A 1 93 ? 3.985 -5.564 -1.617 1.00 86.25 93 PHE A CA 1
ATOM 721 C C . PHE A 1 93 ? 5.029 -4.573 -2.180 1.00 86.25 93 PHE A C 1
ATOM 723 O O . PHE A 1 93 ? 5.020 -4.317 -3.386 1.00 86.25 93 PHE A O 1
ATOM 730 N N . ILE A 1 94 ? 5.913 -3.995 -1.347 1.00 88.25 94 ILE A N 1
ATOM 731 C CA . ILE A 1 94 ? 7.016 -3.134 -1.811 1.00 88.25 94 ILE A CA 1
ATOM 732 C C . ILE A 1 94 ? 8.102 -4.013 -2.415 1.00 88.25 94 ILE A C 1
ATOM 734 O O . ILE A 1 94 ? 8.584 -3.722 -3.511 1.00 88.25 94 ILE A O 1
ATOM 738 N N . GLU A 1 95 ? 8.454 -5.097 -1.723 1.00 88.62 95 GLU A N 1
ATOM 739 C CA . GLU A 1 95 ? 9.392 -6.094 -2.231 1.00 88.62 95 GLU A CA 1
ATOM 740 C C . GLU A 1 95 ? 8.896 -6.663 -3.568 1.00 88.62 95 GLU A C 1
ATOM 742 O O . GLU A 1 95 ? 9.627 -6.623 -4.558 1.00 88.62 95 GLU A O 1
ATOM 747 N N . ASP A 1 96 ? 7.632 -7.082 -3.644 1.00 89.88 96 ASP A N 1
ATOM 748 C CA . ASP A 1 96 ? 7.032 -7.611 -4.875 1.00 89.88 96 ASP A CA 1
ATOM 749 C C . ASP A 1 96 ? 7.091 -6.616 -6.053 1.00 89.88 96 ASP A C 1
ATOM 751 O O . ASP A 1 96 ? 7.504 -6.980 -7.159 1.00 89.88 96 ASP A O 1
ATOM 755 N N . GLU A 1 97 ? 6.752 -5.339 -5.839 1.00 90.12 97 GLU A N 1
ATOM 756 C CA . GLU A 1 97 ? 6.874 -4.327 -6.898 1.00 90.12 97 GLU A CA 1
ATOM 757 C C . GLU A 1 97 ? 8.341 -4.060 -7.266 1.00 90.12 97 GLU A C 1
ATOM 759 O O . GLU A 1 97 ? 8.658 -3.892 -8.445 1.00 90.12 97 GLU A O 1
ATOM 764 N N . SER A 1 98 ? 9.261 -4.087 -6.299 1.00 89.06 98 SER A N 1
ATOM 765 C CA . SER A 1 98 ? 10.691 -3.905 -6.570 1.00 89.06 98 SER A CA 1
ATOM 766 C C . SER A 1 98 ? 11.269 -5.031 -7.440 1.00 89.06 98 SER A C 1
ATOM 768 O O . SER A 1 98 ? 12.035 -4.763 -8.370 1.00 89.06 98 SER A O 1
ATOM 770 N N . LEU A 1 99 ? 10.834 -6.277 -7.219 1.00 91.25 99 LEU A N 1
ATOM 771 C CA . LEU A 1 99 ? 11.208 -7.430 -8.039 1.00 91.25 99 LEU A CA 1
ATOM 772 C C . LEU A 1 99 ? 10.651 -7.312 -9.461 1.00 91.25 99 LEU A C 1
ATOM 774 O O . LEU A 1 99 ? 11.362 -7.599 -10.426 1.00 91.25 99 LEU A O 1
ATOM 778 N N . LYS A 1 100 ? 9.416 -6.822 -9.618 1.00 90.56 100 LYS A N 1
ATOM 779 C CA . LYS A 1 100 ? 8.822 -6.548 -10.938 1.00 90.56 100 LYS A CA 1
ATOM 780 C C . LYS A 1 100 ? 9.575 -5.454 -11.689 1.00 90.56 100 LYS A C 1
ATOM 782 O O . LYS A 1 100 ? 9.850 -5.615 -12.874 1.00 90.56 100 LYS A O 1
ATOM 787 N N . VAL A 1 101 ? 9.969 -4.378 -11.006 1.00 90.44 101 VAL A N 1
ATOM 788 C CA . VAL A 1 101 ? 10.808 -3.318 -11.592 1.00 90.44 101 VAL A CA 1
ATOM 789 C C . VAL A 1 101 ? 12.172 -3.865 -12.019 1.00 90.44 101 VAL A C 1
ATOM 791 O O . VAL A 1 101 ? 12.656 -3.512 -13.094 1.00 90.44 101 VAL A O 1
ATOM 794 N N . MET A 1 102 ? 12.781 -4.757 -11.231 1.00 88.88 102 MET A N 1
ATOM 795 C CA . MET A 1 102 ? 14.024 -5.428 -11.623 1.00 88.88 102 MET A CA 1
ATOM 796 C C . MET A 1 102 ? 13.821 -6.322 -12.856 1.00 88.88 102 MET A C 1
ATOM 798 O O . MET A 1 102 ? 14.644 -6.295 -13.770 1.00 88.88 102 MET A O 1
ATOM 802 N N . GLY A 1 103 ? 12.712 -7.061 -12.930 1.00 88.50 103 GLY A N 1
ATOM 803 C CA . GLY A 1 103 ? 12.347 -7.854 -14.107 1.00 88.50 103 GLY A CA 1
ATOM 804 C C . GLY A 1 103 ? 12.186 -6.997 -15.367 1.00 88.50 103 GLY A C 1
ATOM 805 O O . GLY A 1 103 ? 12.785 -7.298 -16.402 1.00 88.50 103 GLY A O 1
ATOM 806 N N . ASP A 1 104 ? 11.461 -5.880 -15.263 1.00 86.75 104 ASP A N 1
ATOM 807 C CA . ASP A 1 104 ? 11.322 -4.908 -16.353 1.00 86.75 104 ASP A CA 1
ATOM 808 C C . ASP A 1 104 ? 12.689 -4.348 -16.772 1.00 86.75 104 ASP A C 1
ATOM 810 O O . ASP A 1 104 ? 12.971 -4.190 -17.962 1.00 86.75 104 ASP A O 1
ATOM 814 N N . PHE A 1 105 ? 13.567 -4.071 -15.805 1.00 87.12 105 PHE A N 1
ATOM 815 C CA . PHE A 1 105 ? 14.916 -3.590 -16.073 1.00 87.12 105 PHE A CA 1
ATOM 816 C C . PHE A 1 105 ? 15.765 -4.635 -16.801 1.00 87.12 105 PHE A C 1
ATOM 818 O O . PHE A 1 105 ? 16.433 -4.297 -17.779 1.00 87.12 105 PHE A O 1
ATOM 825 N N . MET A 1 106 ? 15.724 -5.903 -16.389 1.00 85.62 106 MET A N 1
ATOM 826 C CA . MET A 1 106 ? 16.420 -6.998 -17.076 1.00 85.62 106 MET A CA 1
ATOM 827 C C . MET A 1 106 ? 15.924 -7.168 -18.516 1.00 85.62 106 MET A C 1
ATOM 829 O O . MET A 1 106 ? 16.727 -7.337 -19.431 1.00 85.62 106 MET A O 1
ATOM 833 N N . GLN A 1 107 ? 14.615 -7.055 -18.744 1.00 83.38 107 GLN A N 1
ATOM 834 C CA . GLN A 1 107 ? 14.040 -7.144 -20.085 1.00 83.38 107 GLN A CA 1
ATOM 835 C C . GLN A 1 107 ? 14.447 -5.953 -20.965 1.00 83.38 107 GLN A C 1
ATOM 837 O O . GLN A 1 107 ? 14.872 -6.130 -22.107 1.00 83.38 107 GLN A O 1
ATOM 842 N N . GLN A 1 108 ? 14.354 -4.729 -20.442 1.00 78.50 108 GLN A N 1
ATOM 843 C CA . GLN A 1 108 ? 14.694 -3.521 -21.196 1.00 78.50 108 GLN A CA 1
ATOM 844 C C . GLN A 1 108 ? 16.203 -3.387 -21.436 1.00 78.50 108 GLN A C 1
ATOM 846 O O . GLN A 1 108 ? 16.611 -2.937 -22.506 1.00 78.50 108 GLN A O 1
ATOM 851 N N . SER A 1 109 ? 17.037 -3.817 -20.485 1.00 70.31 109 SER A N 1
ATOM 852 C CA . SER A 1 109 ? 18.492 -3.877 -20.663 1.00 70.31 109 SER A CA 1
ATOM 853 C C . SER A 1 109 ? 18.895 -4.966 -21.655 1.00 70.31 109 SER A C 1
ATOM 855 O O . SER A 1 109 ? 19.680 -4.676 -22.552 1.00 70.31 109 SER A O 1
ATOM 857 N N . GLY A 1 110 ? 18.304 -6.165 -21.595 1.00 64.50 110 GLY A N 1
ATOM 858 C CA . GLY A 1 110 ? 18.500 -7.215 -22.601 1.00 64.50 110 GLY A CA 1
ATOM 859 C C . GLY A 1 110 ? 18.130 -6.749 -24.013 1.00 64.50 110 GLY A C 1
ATOM 860 O O . GLY A 1 110 ? 18.910 -6.923 -24.950 1.00 64.50 110 GLY A O 1
ATOM 861 N N . ASN A 1 111 ? 17.002 -6.048 -24.157 1.00 60.47 111 ASN A N 1
ATOM 862 C CA . ASN A 1 111 ? 16.605 -5.424 -25.421 1.00 60.47 111 ASN A CA 1
ATOM 863 C C . ASN A 1 111 ? 17.599 -4.346 -25.880 1.00 60.47 111 ASN A C 1
ATOM 865 O O . ASN A 1 111 ? 17.869 -4.240 -27.073 1.00 60.47 111 ASN A O 1
ATOM 869 N N . TYR A 1 112 ? 18.183 -3.574 -24.957 1.00 57.44 112 TYR A N 1
ATOM 870 C CA . TYR A 1 112 ? 19.208 -2.576 -25.274 1.00 57.44 112 TYR A CA 1
ATOM 871 C C . TYR A 1 112 ? 20.483 -3.218 -25.851 1.00 57.44 112 TYR A C 1
ATOM 873 O O . TYR A 1 112 ? 21.002 -2.733 -26.858 1.00 57.44 112 TYR A O 1
ATOM 881 N N . VAL A 1 113 ? 20.958 -4.337 -25.282 1.00 57.97 113 VAL A N 1
ATOM 882 C CA . VAL A 1 113 ? 22.139 -5.062 -25.801 1.00 57.97 113 VAL A CA 1
ATOM 883 C C . VAL A 1 113 ? 21.861 -5.673 -27.181 1.00 57.97 113 VAL A C 1
ATOM 885 O O . VAL A 1 113 ? 22.695 -5.567 -28.080 1.00 57.97 113 VAL A O 1
ATOM 888 N N . MET A 1 114 ? 20.672 -6.248 -27.389 1.00 55.66 114 MET A N 1
ATOM 889 C CA . MET A 1 114 ? 20.281 -6.833 -28.681 1.00 55.66 114 MET A CA 1
ATOM 890 C C . MET A 1 114 ? 20.155 -5.771 -29.784 1.00 55.66 114 MET A C 1
ATOM 892 O O . MET A 1 114 ? 20.590 -5.998 -30.912 1.00 55.66 114 MET A O 1
ATOM 896 N N . ASN A 1 115 ? 19.633 -4.582 -29.466 1.00 53.56 115 ASN A N 1
ATOM 897 C CA . ASN A 1 115 ? 19.488 -3.500 -30.446 1.00 53.56 115 ASN A CA 1
ATOM 898 C C . ASN A 1 115 ? 20.846 -2.896 -30.866 1.00 53.56 115 ASN A C 1
ATOM 900 O O . ASN A 1 115 ? 21.026 -2.522 -32.024 1.00 53.56 115 ASN A O 1
ATOM 904 N N . LEU A 1 116 ? 21.830 -2.859 -29.959 1.00 54.47 116 LEU A N 1
ATOM 905 C CA 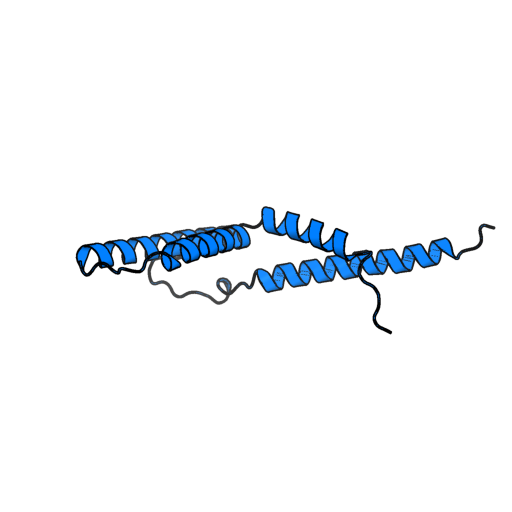. LEU A 1 116 ? 23.219 -2.480 -30.268 1.00 54.47 116 LEU A CA 1
ATOM 906 C C . LEU A 1 116 ? 23.933 -3.515 -31.158 1.00 54.47 116 LEU A C 1
ATOM 908 O O . LEU A 1 116 ? 24.718 -3.138 -32.031 1.00 54.47 116 LEU A O 1
ATOM 912 N N . GLY A 1 117 ? 23.643 -4.808 -30.980 1.00 53.31 117 GLY A N 1
ATOM 913 C CA . GLY A 1 117 ? 24.183 -5.881 -31.826 1.00 53.31 117 GLY A CA 1
ATOM 914 C C . GLY A 1 117 ? 23.632 -5.867 -33.257 1.00 53.31 117 GLY A C 1
ATOM 915 O O . GLY A 1 117 ? 24.357 -6.162 -34.201 1.00 53.31 117 GLY A O 1
ATOM 916 N N . ILE A 1 118 ? 22.375 -5.455 -33.443 1.00 51.84 118 ILE A N 1
ATOM 917 C CA . ILE A 1 118 ? 21.762 -5.327 -34.777 1.00 51.84 118 ILE A CA 1
ATOM 918 C C . ILE A 1 118 ? 22.248 -4.055 -35.492 1.00 51.84 118 ILE A C 1
ATOM 920 O O . ILE A 1 118 ? 22.471 -4.077 -36.699 1.00 51.84 118 ILE A O 1
ATOM 924 N N . ALA A 1 119 ? 22.478 -2.959 -34.762 1.00 52.34 119 ALA A N 1
ATOM 925 C CA . ALA A 1 119 ? 22.985 -1.707 -35.334 1.00 52.34 119 ALA A CA 1
ATOM 926 C C . ALA A 1 119 ? 24.458 -1.777 -35.796 1.00 52.34 119 ALA A C 1
ATOM 928 O O . ALA A 1 119 ? 24.903 -0.903 -36.538 1.00 52.34 119 ALA A O 1
ATOM 929 N N . THR A 1 120 ? 25.212 -2.795 -35.369 1.00 49.41 120 THR A N 1
ATOM 930 C CA . THR A 1 120 ? 26.633 -2.996 -35.716 1.00 49.41 120 THR A CA 1
ATOM 931 C C . THR A 1 120 ? 26.872 -4.103 -36.746 1.00 49.41 120 THR A C 1
ATOM 933 O O . THR A 1 120 ? 28.005 -4.275 -37.196 1.00 49.41 120 THR A O 1
ATOM 936 N N . ALA A 1 121 ? 25.831 -4.824 -37.178 1.00 44.34 121 ALA A N 1
ATOM 937 C CA . ALA A 1 121 ? 25.949 -5.788 -38.266 1.00 44.34 121 ALA A CA 1
ATOM 938 C C . ALA A 1 121 ? 25.986 -5.053 -39.624 1.00 44.34 121 ALA A C 1
ATOM 940 O O . ALA A 1 121 ? 25.044 -4.316 -39.940 1.00 44.34 121 ALA A O 1
ATOM 941 N N . PRO A 1 122 ? 27.039 -5.225 -40.448 1.00 48.06 122 PRO A N 1
ATOM 942 C CA . PRO A 1 122 ? 27.065 -4.647 -41.783 1.00 48.06 122 PRO A CA 1
ATOM 943 C C . PRO A 1 122 ? 25.955 -5.292 -42.615 1.00 48.06 122 PRO A C 1
ATOM 945 O O . PRO A 1 122 ? 25.835 -6.517 -42.667 1.00 48.06 122 PRO A O 1
ATOM 948 N N . LYS A 1 123 ? 25.128 -4.463 -43.259 1.00 56.16 123 LYS A N 1
ATOM 949 C CA . LYS A 1 123 ? 24.222 -4.937 -44.308 1.00 56.16 123 LYS A CA 1
ATOM 950 C C . LYS A 1 123 ? 25.089 -5.487 -45.444 1.00 56.16 123 LYS A C 1
ATOM 952 O O . LYS A 1 123 ? 25.867 -4.726 -46.016 1.00 56.16 123 LYS A O 1
ATOM 957 N N . LEU A 1 124 ? 24.985 -6.796 -45.682 1.00 42.00 124 LEU A N 1
ATOM 958 C CA . LEU A 1 124 ? 25.484 -7.466 -46.886 1.00 42.00 124 LEU A CA 1
ATOM 959 C C . LEU A 1 124 ? 24.796 -6.904 -48.134 1.00 42.00 124 LEU A C 1
ATOM 961 O O . LEU A 1 124 ? 23.588 -6.580 -48.034 1.00 42.00 124 LEU A O 1
#

Solvent-accessible surface area (backbone atoms only — not comparable to full-atom values): 7544 Å² total; per-residue (Å²): 134,85,81,84,56,72,87,53,48,64,58,53,50,54,56,49,51,55,51,48,71,73,33,67,72,52,48,51,51,57,48,49,54,54,53,46,59,54,49,74,70,56,90,74,83,79,88,48,65,70,58,51,50,51,50,49,54,50,51,51,52,54,52,51,53,51,52,31,53,57,25,52,77,7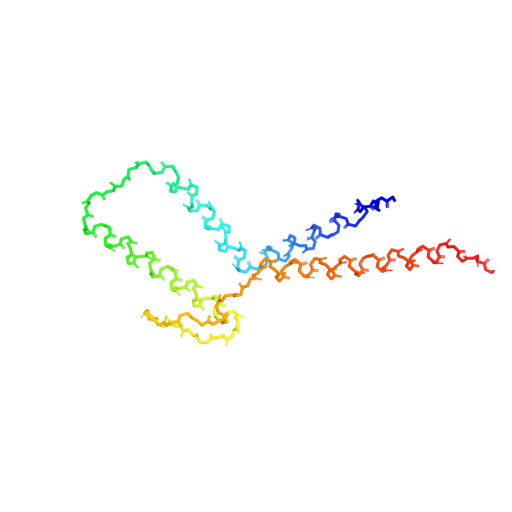1,75,41,79,72,78,60,95,90,59,79,86,51,82,83,70,71,66,57,65,65,59,54,50,52,52,50,50,49,51,52,47,53,53,54,50,51,50,51,55,54,53,55,55,60,75,67,55,80,85,127

pLDDT: mean 79.58, std 11.99, range [42.0, 91.25]

Radius of gyration: 22.89 Å; Cα contacts (8 Å, |Δi|>4): 31; chains: 1; bounding box: 50×36×74 Å